Protein AF-A0A626M3F7-F1 (afdb_monomer_lite)

Sequence (175 aa):
IVNAEKAKKLSSDLFDGRLYYQMYLAGMLMAEGQGYYFSDVMTLSRDTEAPDFGNAGTEKGVFTPGGYKPEGRIHMVEGLLLIAKYIEDTTKIDGVYAGIRKDLANYFYPYIRDQLDLPLYTYIKMINKFRKMGFSNEKLFYVHAFLGYVLKRRGYDALIKYIRSKKGGTPRLGI

Secondary structure (DSSP, 8-state):
---HHHHHHT--GGGTT-S-HHHHHHHHHHHSS------S------TTSPP-TT-SGGGBTTBBTTB--HHHHHHHHHHHHHHHHHHHHHH--TTHHHHHHHHHHHT-HHHHGGGTTS-HHHHHHHHHHHHHTTGGG-HHHHHHHHHHHHHHHHHHHHHHHHHHHHHTS------

Structure (mmCIF, N/CA/C/O backbone):
data_AF-A0A626M3F7-F1
#
_entry.id   AF-A0A626M3F7-F1
#
loop_
_atom_site.group_PDB
_atom_site.id
_atom_site.type_symbol
_atom_site.label_atom_id
_atom_s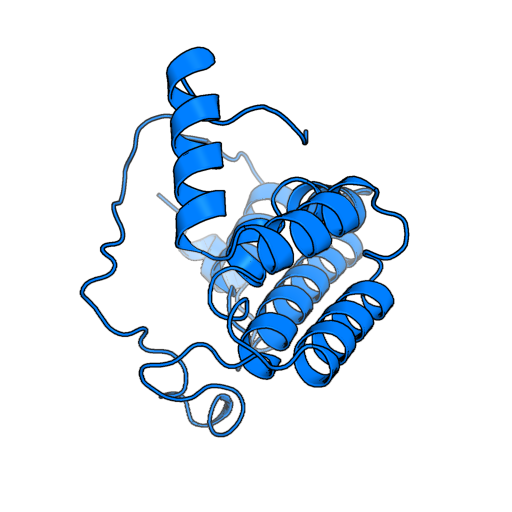ite.label_alt_id
_atom_site.label_comp_id
_atom_site.label_asym_id
_atom_site.label_entity_id
_atom_site.label_seq_id
_atom_site.pdbx_PDB_ins_code
_atom_site.Cartn_x
_atom_site.Cartn_y
_atom_site.Cartn_z
_atom_site.occupancy
_atom_site.B_iso_or_equiv
_atom_site.auth_seq_id
_atom_site.auth_comp_id
_atom_site.auth_asym_id
_atom_site.auth_atom_id
_atom_site.pdbx_PDB_model_num
ATOM 1 N N . ILE A 1 1 ? 0.615 -10.493 21.411 1.00 66.19 1 ILE A N 1
ATOM 2 C CA . ILE A 1 1 ? -0.511 -11.008 22.231 1.00 66.19 1 ILE A CA 1
ATOM 3 C C . ILE A 1 1 ? -1.731 -10.168 21.888 1.00 66.19 1 ILE A C 1
ATOM 5 O O . ILE A 1 1 ? -1.601 -8.952 21.868 1.00 66.19 1 ILE A O 1
ATOM 9 N N . VAL A 1 2 ? -2.861 -10.790 21.549 1.00 75.44 2 VAL A N 1
ATOM 10 C CA . VAL A 1 2 ? -4.113 -10.103 21.178 1.00 75.44 2 VAL A CA 1
ATOM 11 C C . VAL A 1 2 ? -5.200 -10.510 22.172 1.00 75.44 2 VAL A C 1
ATOM 13 O O . VAL A 1 2 ? -5.242 -11.667 22.584 1.00 75.44 2 VAL A O 1
ATOM 16 N N . ASN A 1 3 ? -6.081 -9.582 22.559 1.00 85.19 3 ASN A N 1
ATOM 17 C CA . ASN A 1 3 ? -7.264 -9.913 23.353 1.00 85.19 3 ASN A CA 1
ATOM 18 C C . ASN A 1 3 ? -8.277 -10.664 22.469 1.00 85.19 3 ASN A C 1
ATOM 20 O O . ASN A 1 3 ? -9.028 -10.049 21.711 1.00 85.19 3 ASN A O 1
ATOM 24 N N . ALA A 1 4 ? -8.264 -11.996 22.548 1.00 88.25 4 ALA A N 1
ATOM 25 C CA . ALA A 1 4 ? -9.058 -12.865 21.683 1.00 88.25 4 ALA A CA 1
ATOM 26 C C . ALA A 1 4 ? -10.574 -12.670 21.848 1.00 88.25 4 ALA A C 1
ATOM 28 O O . ALA A 1 4 ? -11.309 -12.737 20.866 1.00 88.25 4 ALA A O 1
ATOM 29 N N . GLU A 1 5 ? -11.049 -12.392 23.065 1.00 90.62 5 GLU A N 1
ATOM 30 C CA . GLU A 1 5 ? -12.476 -12.179 23.321 1.00 90.62 5 GLU A CA 1
ATOM 31 C C . GLU A 1 5 ? -12.977 -10.905 22.632 1.00 90.62 5 GLU A C 1
ATOM 33 O O . GLU A 1 5 ? -13.991 -10.935 21.933 1.00 90.62 5 GLU A O 1
ATOM 38 N N . LYS A 1 6 ? -12.238 -9.796 22.767 1.00 89.06 6 LYS A N 1
ATOM 39 C CA . LYS A 1 6 ? -12.560 -8.546 22.065 1.00 89.06 6 LYS A CA 1
ATOM 40 C C . LYS A 1 6 ? -12.464 -8.713 20.549 1.00 89.06 6 LYS A C 1
ATOM 42 O O . LYS A 1 6 ? -13.366 -8.286 19.838 1.00 89.06 6 LYS A O 1
ATOM 47 N N . ALA A 1 7 ? -11.425 -9.392 20.058 1.00 90.25 7 ALA A N 1
ATOM 48 C CA . ALA A 1 7 ? -11.260 -9.658 18.629 1.00 90.25 7 ALA A CA 1
ATOM 49 C C . ALA A 1 7 ? -12.451 -10.440 18.051 1.00 90.25 7 ALA A C 1
ATOM 51 O O . ALA A 1 7 ? -12.929 -10.122 16.967 1.00 90.25 7 ALA A O 1
ATOM 52 N N . LYS A 1 8 ? -12.968 -11.424 18.797 1.00 91.81 8 LYS A N 1
ATOM 53 C CA . LYS A 1 8 ? -14.144 -12.206 18.399 1.00 91.81 8 LYS A CA 1
ATOM 54 C C . LYS A 1 8 ? -15.428 -11.371 18.374 1.00 91.81 8 LYS A C 1
ATOM 56 O O . LYS A 1 8 ? -16.284 -11.619 17.541 1.00 91.81 8 LYS A O 1
ATOM 61 N N . LYS A 1 9 ? -15.577 -10.380 19.256 1.00 92.19 9 LYS A N 1
ATOM 62 C CA . LYS A 1 9 ? -16.735 -9.462 19.229 1.00 92.19 9 LYS A CA 1
ATOM 63 C C . LYS A 1 9 ? -16.707 -8.521 18.022 1.00 92.19 9 LYS A C 1
ATOM 65 O O . LYS A 1 9 ? -17.761 -8.125 17.543 1.00 92.19 9 LYS A O 1
ATOM 70 N N . LEU A 1 10 ? -15.511 -8.192 17.539 1.00 92.00 10 LEU A N 1
ATOM 71 C CA . LEU A 1 10 ? -15.282 -7.340 16.372 1.00 92.00 10 LEU A CA 1
ATOM 72 C C . LEU A 1 10 ? -15.207 -8.128 15.056 1.00 92.00 10 LEU A C 1
ATOM 74 O O . LEU A 1 10 ? -14.973 -7.528 14.012 1.00 92.00 10 LEU A O 1
ATOM 78 N N . SER A 1 11 ? -15.353 -9.458 15.073 1.00 91.50 11 SER A N 1
ATOM 79 C CA . SER A 1 11 ? -15.228 -10.247 13.849 1.00 91.50 11 SER A CA 1
ATOM 80 C C . SER A 1 11 ? -16.377 -9.976 12.884 1.00 91.50 11 SER A C 1
ATOM 82 O O . SER A 1 11 ? -17.525 -9.859 13.310 1.00 91.50 11 SER A O 1
ATOM 84 N N . SER A 1 12 ? -16.073 -9.922 11.591 1.00 90.00 12 SER A N 1
ATOM 85 C CA . SER A 1 12 ? -17.045 -9.635 10.544 1.00 90.00 12 SER A CA 1
ATOM 86 C C . SER A 1 12 ? -16.604 -10.225 9.209 1.00 90.00 12 SER A C 1
ATOM 88 O O . SER A 1 12 ? -15.416 -10.213 8.895 1.00 90.00 12 SER A O 1
ATOM 90 N N . ASP A 1 13 ? -17.576 -10.634 8.398 1.00 91.12 13 ASP A N 1
ATOM 91 C CA . ASP A 1 13 ? -17.359 -11.212 7.065 1.00 91.12 13 ASP A CA 1
ATOM 92 C C . ASP A 1 13 ? -17.261 -10.124 5.970 1.00 91.12 13 ASP A C 1
ATOM 94 O O . ASP A 1 13 ? -17.126 -10.409 4.781 1.00 91.12 13 ASP A O 1
ATOM 98 N N . LEU A 1 14 ? -17.314 -8.835 6.348 1.00 89.38 14 LEU A N 1
ATOM 99 C CA . LEU A 1 14 ? -17.267 -7.686 5.424 1.00 89.38 14 LEU A CA 1
ATOM 100 C C . LEU A 1 14 ? -16.027 -7.658 4.517 1.00 89.38 14 LEU A C 1
ATOM 102 O O . LEU A 1 14 ? -16.048 -7.026 3.459 1.00 89.38 14 LEU A O 1
ATOM 106 N N . PHE A 1 15 ? -14.942 -8.304 4.942 1.00 90.00 15 PHE A N 1
ATOM 107 C CA . PHE A 1 15 ? -13.672 -8.349 4.220 1.00 90.00 15 PHE A CA 1
ATOM 108 C C . PHE A 1 15 ? -13.334 -9.756 3.713 1.00 90.00 15 PHE A C 1
ATOM 110 O O . PHE A 1 15 ? -12.182 -10.016 3.364 1.00 90.00 15 PHE A O 1
ATOM 117 N N . ASP A 1 16 ? -14.310 -10.659 3.640 1.00 84.06 16 ASP A N 1
ATOM 118 C CA . ASP A 1 16 ? -14.098 -11.997 3.094 1.00 84.06 16 ASP A CA 1
ATOM 119 C C . ASP A 1 16 ? -13.599 -11.948 1.644 1.00 84.06 16 ASP A C 1
ATOM 121 O O . ASP A 1 16 ? -14.037 -11.143 0.819 1.00 84.06 16 ASP A O 1
ATOM 125 N N . GLY A 1 17 ? -12.625 -12.808 1.331 1.00 76.12 17 GLY A N 1
ATOM 126 C CA . GLY A 1 17 ? -11.937 -12.811 0.034 1.00 76.12 17 GLY A CA 1
ATOM 127 C C . GLY A 1 17 ? -10.977 -11.633 -0.180 1.00 76.12 17 GLY A C 1
ATOM 128 O O . GLY A 1 17 ? -10.376 -11.524 -1.251 1.00 76.12 17 GLY A O 1
ATOM 129 N N . ARG A 1 18 ? -10.798 -10.754 0.817 1.00 81.50 18 ARG A N 1
ATOM 130 C CA . ARG A 1 18 ? -9.749 -9.727 0.836 1.00 81.50 18 ARG A CA 1
ATOM 131 C C . ARG A 1 18 ? -8.591 -10.189 1.714 1.00 81.50 18 ARG A C 1
ATOM 133 O O . ARG A 1 18 ? -8.762 -10.799 2.765 1.00 81.50 18 ARG A O 1
ATOM 140 N N . LEU A 1 19 ? -7.385 -9.802 1.313 1.00 83.44 19 LEU A N 1
ATOM 141 C CA . LEU A 1 19 ? -6.212 -9.939 2.167 1.00 83.44 19 LEU A CA 1
ATOM 142 C C . LEU A 1 19 ? -6.218 -8.869 3.266 1.00 83.44 19 LEU A C 1
ATOM 144 O O . LEU A 1 19 ? -6.856 -7.826 3.137 1.00 83.44 19 LEU A O 1
ATOM 148 N N . TYR A 1 20 ? -5.444 -9.120 4.322 1.00 88.75 20 TYR A N 1
ATOM 149 C CA . TYR A 1 20 ? -5.218 -8.196 5.439 1.00 88.75 20 TYR A CA 1
ATOM 150 C C . TYR A 1 20 ? -6.357 -8.048 6.456 1.00 88.75 20 TYR A C 1
ATOM 152 O O . TYR A 1 20 ? -6.373 -7.064 7.193 1.00 88.75 20 TYR A O 1
ATOM 160 N N . TYR A 1 21 ? -7.241 -9.039 6.601 1.00 90.62 21 TYR A N 1
ATOM 161 C CA . TYR A 1 21 ? -8.254 -9.055 7.669 1.00 90.62 21 TYR A CA 1
ATOM 162 C C . TYR A 1 21 ? -7.664 -8.837 9.077 1.00 90.62 21 TYR A C 1
ATOM 164 O O . TYR A 1 21 ? -8.233 -8.139 9.915 1.00 90.62 21 TYR A O 1
ATOM 172 N N . GLN A 1 22 ? -6.452 -9.336 9.326 1.00 89.38 22 GLN A N 1
ATOM 173 C CA . GLN A 1 22 ? -5.729 -9.084 10.573 1.00 89.38 22 GLN A CA 1
ATOM 174 C C . GLN A 1 22 ? -5.450 -7.591 10.832 1.00 89.38 22 GLN A C 1
ATOM 176 O O . GLN A 1 22 ? -5.376 -7.183 11.988 1.00 89.38 22 GLN A O 1
ATOM 181 N N . MET A 1 23 ? -5.314 -6.767 9.785 1.00 92.50 23 MET A N 1
ATOM 182 C CA . MET A 1 23 ? -5.140 -5.316 9.919 1.00 92.50 23 MET A CA 1
ATOM 183 C C . MET A 1 23 ? -6.452 -4.636 10.320 1.00 92.50 23 MET A C 1
ATOM 185 O O . MET A 1 23 ? -6.421 -3.696 11.108 1.00 92.50 23 MET A O 1
ATOM 189 N N . TYR A 1 24 ? -7.596 -5.141 9.840 1.00 94.50 24 TYR A N 1
ATOM 190 C CA . TYR A 1 24 ? -8.916 -4.692 10.288 1.00 94.50 24 TYR A CA 1
ATOM 191 C C . TYR A 1 24 ? -9.096 -4.933 11.789 1.00 94.50 24 TYR A C 1
ATOM 193 O O . TYR A 1 24 ? -9.342 -3.988 12.540 1.00 94.50 24 TYR A O 1
ATOM 201 N N . LEU A 1 25 ? -8.892 -6.177 12.237 1.00 92.81 25 LEU A N 1
ATOM 202 C CA . LEU A 1 25 ? -9.021 -6.524 13.653 1.00 92.81 25 LEU A CA 1
ATOM 203 C C . LEU A 1 25 ? -8.052 -5.719 14.524 1.00 92.81 25 LEU A C 1
ATOM 205 O O . LEU A 1 25 ? -8.446 -5.212 15.572 1.00 92.81 25 LEU A O 1
ATOM 209 N N . ALA A 1 26 ? -6.796 -5.572 14.090 1.00 91.62 26 ALA A N 1
ATOM 210 C CA . ALA A 1 26 ? -5.809 -4.780 14.816 1.00 91.62 26 ALA A CA 1
ATOM 211 C C . ALA A 1 26 ? -6.233 -3.308 14.929 1.00 91.62 26 ALA A C 1
ATOM 213 O O . ALA A 1 26 ? -6.187 -2.750 16.022 1.00 91.62 26 ALA A O 1
ATOM 214 N N . GLY A 1 27 ? -6.676 -2.692 13.831 1.00 92.69 27 GLY A N 1
ATOM 215 C CA . GLY A 1 27 ? -7.117 -1.299 13.819 1.00 92.69 27 GLY A CA 1
ATOM 216 C C . GLY A 1 27 ? -8.317 -1.045 14.730 1.00 92.69 27 GLY A C 1
ATOM 217 O O . GLY A 1 27 ? -8.278 -0.122 15.539 1.00 92.69 27 GLY A O 1
ATOM 218 N N . MET A 1 28 ? -9.339 -1.904 14.672 1.00 93.75 28 MET A N 1
ATOM 219 C CA . MET A 1 28 ? -10.516 -1.799 15.544 1.00 93.75 28 MET A CA 1
ATOM 220 C C . MET A 1 28 ? -10.159 -1.974 17.026 1.00 93.75 28 MET A C 1
ATOM 222 O O . MET A 1 28 ? -10.603 -1.199 17.866 1.00 93.75 28 MET A O 1
ATOM 226 N N . LEU A 1 29 ? -9.305 -2.947 17.358 1.00 92.44 29 LEU A N 1
ATOM 227 C CA . LEU A 1 29 ? -8.858 -3.160 18.739 1.00 92.44 29 LEU A CA 1
ATOM 228 C C . LEU A 1 29 ? -8.033 -1.990 19.281 1.00 92.44 29 LEU A C 1
ATOM 230 O O . LEU A 1 29 ? -8.168 -1.643 20.454 1.00 92.44 29 LEU A O 1
ATOM 234 N N . MET A 1 30 ? -7.174 -1.395 18.449 1.00 90.88 30 MET A N 1
ATOM 235 C CA . MET A 1 30 ? -6.382 -0.222 18.829 1.00 90.88 30 MET A CA 1
ATOM 236 C C . MET A 1 30 ? -7.240 1.035 18.991 1.00 90.88 30 MET A C 1
ATOM 238 O O . MET A 1 30 ? -6.871 1.905 19.769 1.00 90.88 30 MET A O 1
ATOM 242 N N . ALA A 1 31 ? -8.385 1.131 18.313 1.00 90.69 31 ALA A N 1
ATOM 243 C CA . ALA A 1 31 ? -9.317 2.237 18.520 1.00 90.69 31 ALA A CA 1
ATOM 244 C C . ALA A 1 31 ? -10.020 2.177 19.892 1.00 90.69 31 ALA A C 1
ATOM 246 O O . ALA A 1 31 ? -10.381 3.212 20.442 1.00 90.69 31 ALA A O 1
ATOM 247 N N . GLU A 1 32 ? -10.183 0.981 20.468 1.00 85.56 32 GLU A N 1
ATOM 248 C CA . GLU A 1 32 ? -10.836 0.766 21.772 1.00 85.56 32 GLU A CA 1
ATOM 249 C C . GLU A 1 32 ? -9.856 0.591 22.948 1.00 85.56 32 GLU A C 1
ATOM 251 O O . GLU A 1 32 ? -10.274 0.359 24.088 1.00 85.56 32 GLU A O 1
ATOM 256 N N . GLY A 1 33 ? -8.546 0.610 22.702 1.00 79.81 33 GLY A N 1
ATOM 257 C CA . GLY A 1 33 ? -7.565 0.207 23.705 1.00 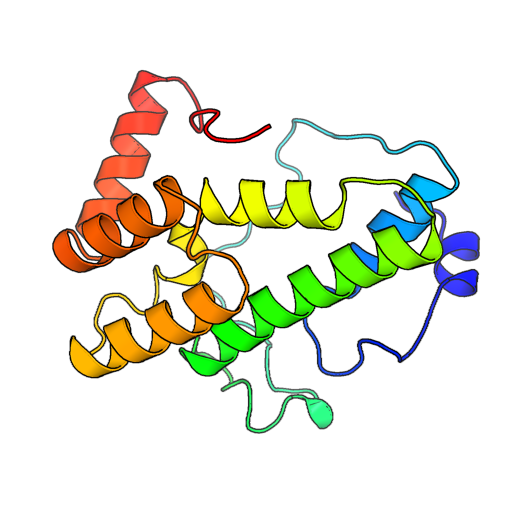79.81 33 GLY A CA 1
ATOM 258 C C . GLY A 1 33 ? -6.142 0.664 23.417 1.00 79.81 33 GLY A C 1
ATOM 259 O O . GLY A 1 33 ? -5.885 1.498 22.561 1.00 79.81 33 GLY A O 1
ATOM 260 N N . GLN A 1 34 ? -5.192 0.118 24.173 1.00 79.19 34 GLN A N 1
ATOM 261 C CA . GLN A 1 34 ? -3.774 0.422 23.999 1.00 79.19 34 GLN A CA 1
ATOM 262 C C . GLN A 1 34 ? -3.117 -0.590 23.058 1.00 79.19 34 GLN A C 1
ATOM 264 O O . GLN A 1 34 ? -3.272 -1.802 23.217 1.00 79.19 34 GLN A O 1
ATOM 269 N N . GLY A 1 35 ? -2.362 -0.077 22.088 1.00 80.94 35 GLY A N 1
ATOM 270 C CA . GLY A 1 35 ? -1.455 -0.856 21.253 1.00 80.94 35 GLY A CA 1
ATOM 271 C C . GLY A 1 35 ? -0.030 -0.812 21.804 1.00 80.94 35 GLY A C 1
ATOM 272 O O . GLY A 1 35 ? 0.409 0.210 22.326 1.00 80.94 35 GLY A O 1
ATOM 273 N N . TYR A 1 36 ? 0.702 -1.913 21.650 1.00 82.25 36 TYR A N 1
ATOM 274 C CA . TYR A 1 36 ? 2.136 -1.978 21.931 1.00 82.25 36 TYR A CA 1
ATOM 275 C C . TYR A 1 36 ? 2.878 -2.361 20.654 1.00 82.25 36 TYR A C 1
ATOM 277 O O . TYR A 1 36 ? 2.420 -3.218 19.897 1.00 82.25 36 TYR A O 1
ATOM 285 N N . TYR A 1 37 ? 4.035 -1.744 20.434 1.00 81.62 37 TYR A N 1
ATOM 286 C CA . TYR A 1 37 ? 4.931 -2.057 19.328 1.00 81.62 37 TYR A CA 1
ATOM 287 C C . TYR A 1 37 ? 6.227 -2.657 19.872 1.00 81.62 37 TYR A C 1
ATOM 289 O O . TYR A 1 37 ? 6.815 -2.121 20.811 1.00 81.62 37 TYR A O 1
ATOM 297 N N . PHE A 1 38 ? 6.677 -3.752 19.259 1.00 82.38 38 PHE A N 1
ATOM 298 C CA . PHE A 1 38 ? 7.994 -4.330 19.507 1.00 82.38 38 PHE A CA 1
ATOM 299 C C . PHE A 1 38 ? 8.936 -3.904 18.383 1.00 82.38 38 PHE A C 1
ATOM 301 O O . PHE A 1 38 ? 8.640 -4.129 17.211 1.00 82.38 38 PHE A O 1
ATOM 308 N N . SER A 1 39 ? 10.071 -3.296 18.734 1.00 82.56 39 SER A N 1
ATOM 309 C CA . SER A 1 39 ? 11.108 -2.932 17.759 1.00 82.56 39 SER A CA 1
ATOM 310 C C . SER A 1 39 ? 11.918 -4.126 17.263 1.00 82.56 39 SER A C 1
ATOM 312 O O . SER A 1 39 ? 12.572 -4.029 16.225 1.00 82.56 39 SER A O 1
ATOM 314 N N . ASP A 1 40 ? 11.887 -5.233 18.001 1.00 85.81 40 ASP A N 1
ATOM 315 C CA . ASP A 1 40 ? 12.640 -6.436 17.679 1.00 85.81 40 ASP A CA 1
ATOM 316 C C . ASP A 1 40 ? 11.989 -7.230 16.546 1.00 85.81 40 ASP A C 1
ATOM 318 O O . ASP A 1 40 ? 10.765 -7.316 16.414 1.00 85.81 40 ASP A O 1
ATOM 322 N N . VAL A 1 41 ? 12.826 -7.859 15.720 1.00 81.44 41 VAL A N 1
ATOM 323 C CA . VAL A 1 41 ? 12.355 -8.735 14.644 1.00 81.44 41 VAL A CA 1
ATOM 324 C C . VAL A 1 41 ? 11.775 -10.004 15.262 1.00 81.44 41 VAL A C 1
ATOM 326 O O . VAL A 1 41 ? 12.509 -10.908 15.651 1.00 81.44 41 VAL A O 1
ATOM 329 N N . MET A 1 42 ? 10.447 -10.078 15.328 1.00 81.81 42 MET A N 1
ATOM 330 C CA . MET A 1 42 ? 9.745 -11.239 15.888 1.00 81.81 42 MET A CA 1
ATOM 331 C C . MET A 1 42 ? 9.540 -12.372 14.874 1.00 81.81 42 MET A C 1
ATOM 333 O O . MET A 1 42 ? 9.422 -13.532 15.255 1.00 81.81 42 MET A O 1
ATOM 337 N N . THR A 1 43 ? 9.472 -12.048 13.580 1.00 79.31 43 THR A N 1
ATOM 338 C CA . THR A 1 43 ? 9.152 -13.007 12.511 1.00 79.31 43 THR A CA 1
ATOM 339 C C . THR A 1 43 ? 9.966 -12.725 11.255 1.00 79.31 43 THR A C 1
ATOM 341 O O . THR A 1 43 ? 10.150 -11.564 10.887 1.00 79.31 43 THR A O 1
ATOM 344 N N . LEU A 1 44 ? 10.391 -13.780 10.554 1.00 77.94 44 LEU A N 1
ATOM 345 C CA . LEU A 1 44 ? 11.107 -13.688 9.282 1.00 77.94 44 LEU A CA 1
ATOM 346 C C . LEU A 1 44 ? 10.346 -14.453 8.194 1.00 77.94 44 LEU A C 1
ATOM 348 O O . LEU A 1 44 ? 10.166 -15.662 8.305 1.00 77.94 44 LEU A O 1
ATOM 352 N N . SER A 1 45 ? 9.953 -13.755 7.128 1.00 74.31 45 SER A N 1
ATOM 353 C CA . SER A 1 45 ? 9.456 -14.388 5.902 1.00 74.31 45 SER A CA 1
ATOM 354 C C . SER A 1 45 ? 10.625 -14.667 4.956 1.00 74.31 45 SER A C 1
ATOM 356 O O . SER A 1 45 ? 11.495 -13.808 4.778 1.00 74.31 45 SER A O 1
ATOM 358 N N . ARG A 1 46 ? 10.675 -15.871 4.378 1.00 75.31 46 ARG A N 1
ATOM 359 C CA . ARG A 1 46 ? 11.716 -16.297 3.432 1.00 75.31 46 ARG A CA 1
ATOM 360 C C . ARG A 1 46 ? 11.108 -16.404 2.036 1.00 75.31 46 ARG A C 1
ATOM 362 O O . ARG A 1 46 ? 10.045 -16.987 1.877 1.00 75.31 46 ARG A O 1
ATOM 369 N N . ASP A 1 47 ? 11.825 -15.914 1.026 1.00 69.44 47 ASP A N 1
ATOM 370 C CA . ASP A 1 47 ? 11.411 -15.959 -0.390 1.00 69.44 47 ASP A CA 1
ATOM 371 C C . ASP A 1 47 ? 11.403 -17.395 -0.986 1.00 69.44 47 ASP A C 1
ATOM 373 O O . ASP A 1 47 ? 11.227 -17.556 -2.190 1.00 69.44 47 ASP A O 1
ATOM 377 N N . THR A 1 48 ? 11.636 -18.440 -0.181 1.00 74.06 48 THR A N 1
ATOM 378 C CA . THR A 1 48 ? 11.687 -19.843 -0.632 1.00 74.06 48 THR A CA 1
ATOM 379 C C . THR A 1 48 ? 10.313 -20.488 -0.763 1.00 74.06 48 THR A C 1
ATOM 381 O O . THR A 1 48 ? 10.177 -21.445 -1.516 1.00 74.06 48 THR A O 1
ATOM 384 N N . GLU A 1 49 ? 9.311 -19.971 -0.051 1.00 69.06 49 GLU A N 1
ATOM 385 C CA . GLU A 1 49 ? 7.963 -20.532 -0.047 1.00 69.06 49 GLU A CA 1
ATOM 386 C C . GLU A 1 49 ? 7.041 -19.738 -0.969 1.00 69.06 49 GLU A C 1
ATOM 388 O O . GLU A 1 49 ? 7.003 -18.501 -0.950 1.00 69.06 49 GLU A O 1
ATOM 393 N N . ALA A 1 50 ? 6.276 -20.464 -1.778 1.00 66.81 50 ALA A N 1
ATOM 394 C CA . ALA A 1 50 ? 5.219 -19.874 -2.576 1.00 66.81 50 ALA A CA 1
ATOM 395 C C . ALA A 1 50 ? 4.115 -19.320 -1.655 1.00 66.81 50 ALA A C 1
ATOM 397 O O . ALA A 1 50 ? 3.767 -19.954 -0.659 1.00 66.81 50 ALA A O 1
ATOM 398 N N . PRO A 1 51 ? 3.534 -18.152 -1.970 1.00 68.12 51 PRO A N 1
ATOM 399 C CA . PRO A 1 51 ? 2.411 -17.643 -1.203 1.00 68.12 51 PRO A CA 1
ATOM 400 C C . PRO A 1 51 ? 1.181 -18.548 -1.354 1.00 68.12 51 PRO A C 1
ATOM 402 O O . PRO A 1 51 ? 0.859 -18.985 -2.459 1.00 68.12 51 PRO A O 1
ATOM 405 N N . ASP A 1 52 ? 0.458 -18.734 -0.252 1.00 66.50 52 ASP A N 1
ATOM 406 C CA . ASP A 1 52 ? -0.732 -19.595 -0.141 1.00 66.50 52 ASP A CA 1
ATOM 407 C C . ASP A 1 52 ? -2.032 -18.937 -0.679 1.00 66.50 52 ASP A C 1
ATOM 409 O O . ASP A 1 52 ? -3.141 -19.422 -0.469 1.00 66.50 52 ASP A O 1
ATOM 413 N N . PHE A 1 53 ? -1.916 -17.789 -1.363 1.00 66.31 53 PHE A N 1
ATOM 414 C CA . PHE A 1 53 ? -3.060 -17.011 -1.856 1.00 66.31 53 PHE A CA 1
ATOM 415 C C . PHE A 1 53 ? -3.802 -17.720 -2.999 1.00 66.31 53 PHE A C 1
ATOM 417 O O . PHE A 1 53 ? -3.177 -18.267 -3.912 1.00 66.31 53 PHE A O 1
ATOM 424 N N . GLY A 1 54 ? -5.135 -17.610 -3.027 1.00 57.81 54 GLY A N 1
ATOM 425 C CA . GLY A 1 54 ? -5.970 -18.161 -4.103 1.00 57.81 54 GLY A CA 1
ATOM 426 C C . GLY A 1 54 ? -6.522 -19.561 -3.836 1.00 57.81 54 GLY A C 1
ATOM 427 O O . GLY A 1 54 ? -7.184 -20.122 -4.712 1.00 57.81 54 GLY A O 1
ATOM 428 N N . ASN A 1 55 ? -6.277 -20.118 -2.648 1.00 60.19 55 ASN A N 1
ATOM 429 C CA . ASN A 1 55 ? -6.803 -21.422 -2.242 1.00 60.19 55 ASN A CA 1
ATOM 430 C C . ASN A 1 55 ? -8.246 -21.347 -1.711 1.00 60.19 55 ASN A C 1
ATOM 432 O O . ASN A 1 55 ? -9.002 -22.313 -1.848 1.00 60.19 55 ASN A O 1
ATOM 436 N N . ALA A 1 56 ? -8.672 -20.193 -1.185 1.00 61.25 56 ALA A N 1
ATOM 437 C CA . ALA A 1 56 ? -10.059 -19.969 -0.785 1.00 61.25 56 ALA A CA 1
ATOM 438 C C . ALA A 1 56 ? -10.987 -19.832 -2.007 1.00 61.25 56 ALA A C 1
ATOM 440 O O . ALA A 1 56 ? -10.627 -19.248 -3.030 1.00 61.25 56 ALA A O 1
ATOM 441 N N . GLY A 1 57 ? -12.220 -20.343 -1.900 1.00 62.69 57 GLY A N 1
ATOM 442 C CA . GLY A 1 57 ? -13.201 -20.307 -2.994 1.00 62.69 57 GLY A CA 1
ATOM 443 C C . GLY A 1 57 ? -13.511 -18.893 -3.501 1.00 62.69 57 GLY A C 1
ATOM 444 O O . GLY A 1 57 ? -13.671 -18.704 -4.703 1.00 62.69 57 GLY A O 1
ATOM 445 N N . THR A 1 58 ? -13.516 -17.907 -2.603 1.00 65.06 58 THR A N 1
ATOM 446 C CA . THR A 1 58 ? -13.744 -16.480 -2.891 1.00 65.06 58 THR A CA 1
ATOM 447 C C . THR A 1 58 ? -12.536 -15.775 -3.517 1.00 65.06 58 THR A C 1
ATOM 449 O O . THR A 1 58 ? -12.687 -14.700 -4.089 1.00 65.06 58 THR A O 1
ATOM 452 N N . GLU A 1 59 ? -11.346 -16.380 -3.466 1.00 61.69 59 GLU A N 1
ATOM 453 C CA . GLU A 1 59 ? -10.100 -15.827 -4.017 1.00 61.69 59 GLU A CA 1
ATOM 454 C C . GLU A 1 59 ? -9.756 -16.383 -5.412 1.00 61.69 59 GLU A C 1
ATOM 456 O O . GLU A 1 59 ? -8.859 -15.870 -6.101 1.00 61.69 59 GLU A O 1
ATOM 461 N N . LYS A 1 60 ? -10.473 -17.430 -5.850 1.00 62.41 60 LYS A N 1
ATOM 462 C CA . LYS A 1 60 ? -10.265 -18.078 -7.149 1.00 62.41 60 LYS A CA 1
ATOM 463 C C . LYS A 1 60 ? -10.475 -17.080 -8.288 1.00 62.41 60 LYS A C 1
ATOM 465 O O . LYS A 1 60 ? -11.534 -16.483 -8.437 1.00 62.41 60 LYS A O 1
ATOM 470 N N . GLY A 1 61 ? -9.446 -16.923 -9.121 1.00 58.91 61 GLY A N 1
ATOM 471 C CA . GLY A 1 61 ? -9.453 -16.023 -10.280 1.00 58.91 61 GLY A CA 1
ATOM 472 C C . GLY A 1 61 ? -8.849 -14.639 -10.019 1.00 58.91 61 GLY A C 1
ATOM 473 O O . GLY A 1 61 ? -8.418 -13.993 -10.974 1.00 58.91 61 GLY A O 1
ATOM 474 N N . VAL A 1 62 ? -8.729 -14.214 -8.755 1.00 59.53 62 VAL A N 1
ATOM 475 C CA . VAL A 1 62 ? -8.043 -12.964 -8.369 1.00 59.53 62 VAL A CA 1
ATOM 476 C C . VAL A 1 62 ? -6.563 -13.224 -8.091 1.00 59.53 62 VAL A C 1
ATOM 478 O O . VAL A 1 62 ? -5.691 -12.487 -8.560 1.00 59.53 62 VAL A O 1
ATOM 481 N N . PHE A 1 63 ? -6.270 -14.319 -7.392 1.00 56.69 63 PHE A N 1
ATOM 482 C CA . PHE A 1 63 ? -4.914 -14.765 -7.091 1.00 56.69 63 PHE A CA 1
ATOM 483 C C . PHE A 1 63 ? -4.603 -16.056 -7.850 1.00 56.69 63 PHE A C 1
ATOM 485 O O . PHE A 1 63 ? -5.490 -16.833 -8.197 1.00 56.69 63 PHE A O 1
ATOM 492 N N . THR A 1 64 ? -3.336 -16.256 -8.205 1.00 53.81 64 THR A N 1
ATOM 493 C CA . THR A 1 64 ? -2.869 -17.513 -8.802 1.00 53.81 64 THR A CA 1
ATOM 494 C C . THR A 1 64 ? -1.923 -18.161 -7.809 1.00 53.81 64 THR A C 1
ATOM 496 O O . THR A 1 64 ? -0.965 -17.489 -7.418 1.00 53.81 64 THR A O 1
ATOM 499 N N . PRO A 1 65 ? -2.166 -19.422 -7.414 1.00 51.84 65 PRO A N 1
ATOM 500 C CA . PRO A 1 65 ? -1.255 -20.141 -6.536 1.00 51.84 65 PRO A CA 1
ATOM 501 C C . PRO A 1 65 ? 0.180 -20.053 -7.074 1.00 51.84 65 PRO A C 1
ATOM 503 O O . PRO A 1 65 ? 0.424 -20.323 -8.252 1.00 51.84 65 PRO A O 1
ATOM 506 N N . GLY A 1 66 ? 1.116 -19.600 -6.239 1.00 52.16 66 GLY A N 1
ATOM 507 C CA . GLY A 1 66 ? 2.535 -19.494 -6.595 1.00 52.16 66 GLY A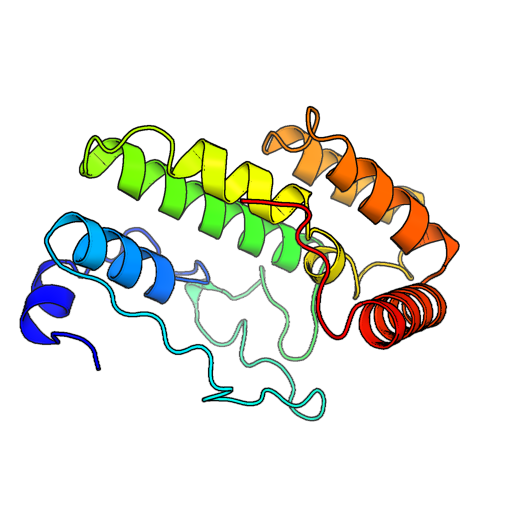 CA 1
ATOM 508 C C . GLY A 1 66 ? 2.983 -18.247 -7.369 1.00 52.16 66 GLY A C 1
ATOM 509 O O . GLY A 1 66 ? 4.158 -18.172 -7.724 1.00 52.16 66 GLY A O 1
ATOM 510 N N . GLY A 1 67 ? 2.124 -17.245 -7.611 1.00 58.31 67 GLY A N 1
ATOM 511 C CA . GLY A 1 67 ? 2.536 -16.029 -8.327 1.00 58.31 67 GLY A CA 1
ATOM 512 C C . GLY A 1 67 ? 1.804 -14.747 -7.928 1.00 58.31 67 GLY A C 1
ATOM 513 O O . GLY A 1 67 ? 0.610 -14.736 -7.641 1.00 58.31 67 GLY A O 1
ATOM 514 N N . TYR A 1 68 ? 2.515 -13.619 -7.976 1.00 67.38 68 TYR A N 1
ATOM 515 C CA . TYR A 1 68 ? 1.927 -12.292 -7.795 1.00 67.38 68 TYR A CA 1
ATOM 516 C C . TYR A 1 68 ? 1.510 -11.732 -9.156 1.00 67.38 68 TYR A C 1
ATOM 518 O O . TYR A 1 68 ? 2.362 -11.332 -9.944 1.00 67.38 68 TYR A O 1
ATOM 526 N N . LYS A 1 69 ? 0.207 -11.695 -9.450 1.00 82.56 69 LYS A N 1
ATOM 527 C CA . LYS A 1 69 ? -0.325 -11.000 -10.635 1.00 82.56 69 LYS A CA 1
ATOM 528 C C . LYS A 1 69 ? -0.491 -9.495 -10.371 1.00 82.56 69 LYS A C 1
ATOM 530 O O . LYS A 1 69 ? -0.731 -9.118 -9.217 1.00 82.56 69 LYS A O 1
ATOM 535 N N . PRO A 1 70 ? -0.454 -8.641 -11.414 1.00 87.62 70 PRO A N 1
ATOM 536 C CA . PRO A 1 70 ? -0.764 -7.214 -11.291 1.00 87.62 70 PRO A CA 1
ATOM 537 C C . PRO A 1 70 ? -2.104 -6.973 -10.591 1.00 87.62 70 PRO A C 1
ATOM 539 O O . PRO A 1 70 ? -2.194 -6.182 -9.654 1.00 87.62 70 PRO A O 1
ATOM 542 N N . GLU A 1 71 ? -3.143 -7.697 -11.007 1.00 87.25 71 GLU A N 1
ATOM 543 C CA . GLU A 1 71 ? -4.495 -7.611 -10.454 1.00 87.25 71 GLU A CA 1
ATOM 544 C C . GLU A 1 71 ? -4.527 -7.978 -8.971 1.00 87.25 71 GLU A C 1
ATOM 546 O O . GLU A 1 71 ? -5.160 -7.270 -8.194 1.00 87.25 71 GLU A O 1
ATOM 551 N N . GLY A 1 72 ? -3.785 -9.013 -8.568 1.00 85.75 72 GLY A N 1
ATOM 552 C CA . GLY A 1 72 ? -3.658 -9.402 -7.165 1.00 85.75 72 GLY A CA 1
ATOM 553 C C . GLY A 1 72 ? -3.029 -8.291 -6.321 1.00 85.75 72 GLY A C 1
ATOM 554 O O . GLY A 1 72 ? -3.556 -7.946 -5.268 1.00 85.75 72 GLY A O 1
ATOM 555 N N . ARG A 1 73 ? -1.956 -7.647 -6.806 1.00 89.00 73 ARG A N 1
ATOM 556 C CA . ARG A 1 73 ? -1.330 -6.501 -6.114 1.00 89.00 73 ARG A CA 1
ATOM 557 C C . ARG A 1 73 ? -2.271 -5.304 -5.993 1.00 89.00 73 ARG A C 1
ATOM 559 O O . ARG A 1 73 ? -2.309 -4.654 -4.953 1.00 89.00 73 A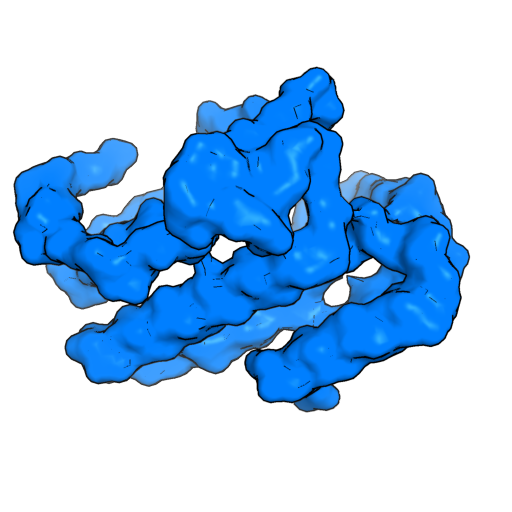RG A O 1
ATOM 566 N N . ILE A 1 74 ? -3.047 -5.033 -7.036 1.00 92.69 74 ILE A N 1
ATOM 567 C CA . ILE A 1 74 ? -4.064 -3.978 -7.028 1.00 92.69 74 ILE A CA 1
ATOM 568 C C . ILE A 1 74 ? -5.152 -4.297 -5.997 1.00 92.69 74 ILE A C 1
ATOM 570 O O . ILE A 1 74 ? -5.481 -3.440 -5.182 1.00 92.69 74 ILE A O 1
ATOM 574 N N . HIS A 1 75 ? -5.658 -5.531 -5.988 1.00 90.19 75 HIS A N 1
ATOM 575 C CA . HIS A 1 75 ? -6.691 -5.980 -5.057 1.00 90.19 75 HIS A CA 1
ATOM 576 C C . HIS A 1 75 ? -6.221 -5.944 -3.594 1.00 90.19 75 HIS A C 1
ATOM 578 O O . HIS A 1 75 ? -6.991 -5.587 -2.705 1.00 90.19 75 HIS A O 1
ATOM 584 N N . MET A 1 76 ? -4.941 -6.246 -3.352 1.00 90.56 76 MET A N 1
ATOM 585 C CA . MET A 1 76 ? -4.290 -6.135 -2.042 1.00 90.56 76 MET A CA 1
ATOM 586 C C . MET A 1 76 ? -4.291 -4.702 -1.508 1.00 90.56 76 MET A C 1
ATOM 588 O O . MET A 1 76 ? -4.717 -4.465 -0.380 1.00 90.56 76 MET A O 1
ATOM 592 N N . VAL A 1 77 ? -3.819 -3.745 -2.311 1.00 94.69 77 VAL A N 1
ATOM 593 C CA . VAL A 1 77 ? -3.763 -2.332 -1.903 1.00 94.69 77 VAL A CA 1
ATOM 594 C C . VAL A 1 77 ? -5.170 -1.756 -1.759 1.00 94.69 77 VAL A C 1
ATOM 596 O O . VAL A 1 77 ? -5.434 -1.031 -0.806 1.00 94.69 77 VAL A O 1
ATOM 599 N N . GLU A 1 78 ? -6.089 -2.114 -2.659 1.00 94.31 78 GLU A N 1
ATOM 600 C CA . GLU A 1 78 ? -7.497 -1.722 -2.562 1.00 94.31 78 GLU A CA 1
ATOM 601 C C . GLU A 1 78 ? -8.142 -2.229 -1.268 1.00 94.31 78 GLU A C 1
ATOM 603 O O . GLU A 1 78 ? -8.785 -1.452 -0.568 1.00 94.31 78 GLU A O 1
ATOM 608 N N . GLY A 1 79 ? -7.935 -3.504 -0.919 1.00 93.69 79 GLY A N 1
ATOM 609 C CA . GLY A 1 79 ? -8.452 -4.088 0.318 1.00 93.69 79 GLY A CA 1
ATOM 610 C C . GLY A 1 79 ? -7.919 -3.380 1.562 1.00 93.69 79 GLY A C 1
ATOM 611 O O . GLY A 1 79 ? -8.690 -3.047 2.458 1.00 93.69 79 GLY A O 1
ATOM 612 N N . LEU A 1 80 ? -6.622 -3.062 1.588 1.00 95.25 80 LEU A N 1
ATOM 613 C CA . LEU A 1 80 ? -6.016 -2.330 2.701 1.00 95.25 80 LEU A CA 1
ATOM 614 C C . LEU A 1 80 ? -6.586 -0.908 2.844 1.00 95.25 80 LEU A C 1
ATOM 616 O O . LEU A 1 80 ? -6.885 -0.474 3.955 1.00 95.25 80 LEU A O 1
ATOM 620 N N . LEU A 1 81 ? -6.770 -0.193 1.730 1.00 96.50 81 LEU A N 1
ATOM 621 C CA . LEU A 1 81 ? -7.375 1.142 1.721 1.00 96.50 81 LEU A CA 1
ATOM 622 C C . LEU A 1 81 ? -8.855 1.111 2.129 1.00 96.50 81 LEU A C 1
ATOM 624 O O . LEU A 1 81 ? -9.305 2.000 2.851 1.00 96.50 81 LEU A O 1
ATOM 628 N N . LEU A 1 82 ? -9.598 0.080 1.722 1.00 96.12 82 LEU A N 1
ATOM 629 C CA . LEU A 1 82 ? -10.982 -0.135 2.143 1.00 96.12 82 LEU A CA 1
ATOM 630 C C . LEU A 1 82 ? -11.073 -0.363 3.658 1.00 96.12 82 LEU A C 1
ATOM 632 O O . LEU A 1 82 ? -11.888 0.276 4.318 1.00 96.12 82 LEU A O 1
ATOM 636 N N . ILE A 1 83 ? -10.211 -1.222 4.210 1.00 96.56 83 ILE A N 1
ATOM 637 C CA . ILE A 1 83 ? -10.120 -1.473 5.655 1.00 96.56 83 ILE A CA 1
ATOM 638 C C . ILE A 1 83 ? -9.790 -0.179 6.406 1.00 96.56 83 ILE A C 1
ATOM 640 O O . ILE A 1 83 ? -10.467 0.158 7.374 1.00 96.56 83 ILE A O 1
ATOM 644 N N . ALA A 1 84 ? -8.784 0.569 5.944 1.00 96.62 84 ALA A N 1
ATOM 645 C CA . ALA A 1 84 ? -8.388 1.835 6.556 1.00 96.62 84 ALA A CA 1
ATOM 646 C C . ALA A 1 84 ? -9.545 2.844 6.585 1.00 96.62 84 ALA A C 1
ATOM 648 O O . ALA A 1 84 ? -9.794 3.470 7.614 1.00 96.62 84 ALA A O 1
ATOM 649 N N . LYS A 1 85 ? -10.283 2.958 5.473 1.00 97.19 85 LYS A N 1
ATOM 650 C CA . LYS A 1 85 ? -11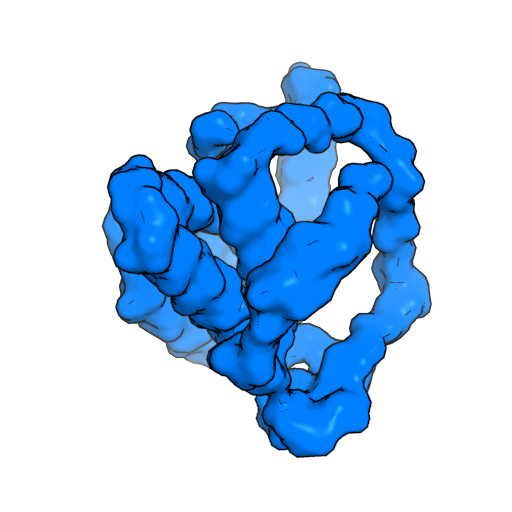.463 3.819 5.385 1.00 97.19 85 LYS A CA 1
ATOM 651 C C . LYS A 1 85 ? -12.580 3.354 6.318 1.00 97.19 85 LYS A C 1
ATOM 653 O O . LYS A 1 85 ? -13.176 4.176 7.000 1.00 97.19 85 LYS A O 1
ATOM 658 N N . TYR A 1 86 ? -12.840 2.051 6.379 1.00 96.94 86 TYR A N 1
ATOM 659 C CA . TYR A 1 86 ? -13.854 1.496 7.270 1.00 96.94 86 TYR A CA 1
ATOM 660 C C . TYR A 1 86 ? -13.540 1.785 8.741 1.00 96.94 86 TYR A C 1
ATOM 662 O O . TYR A 1 86 ? -14.435 2.174 9.489 1.00 96.94 86 TYR A O 1
ATOM 670 N N . ILE A 1 87 ? -12.280 1.619 9.158 1.00 96.25 87 ILE A N 1
ATOM 671 C CA . ILE A 1 87 ? -11.844 1.942 10.522 1.00 96.25 87 ILE A CA 1
ATOM 672 C C . ILE A 1 87 ? -12.075 3.429 10.801 1.00 96.25 87 ILE A C 1
ATOM 674 O O . ILE A 1 87 ? -12.711 3.746 11.801 1.00 96.25 87 ILE A O 1
ATOM 678 N N . GLU A 1 88 ? -11.623 4.325 9.919 1.00 97.44 88 GLU A N 1
ATOM 679 C CA . GLU A 1 88 ? -11.842 5.778 10.038 1.00 97.44 88 GLU A CA 1
ATOM 680 C C . GLU A 1 88 ? -13.334 6.110 10.198 1.00 97.44 88 GLU A C 1
ATOM 682 O O . GLU A 1 88 ? -13.747 6.726 11.182 1.00 97.44 88 GLU A O 1
ATOM 687 N N . ASP A 1 89 ? -14.166 5.608 9.283 1.00 96.88 89 ASP A N 1
ATOM 688 C CA . ASP A 1 89 ? -15.602 5.874 9.257 1.00 96.88 89 ASP A CA 1
ATOM 689 C C . ASP A 1 89 ? -16.329 5.289 10.486 1.00 96.88 89 ASP A C 1
ATOM 691 O O . ASP A 1 89 ? -17.298 5.887 10.961 1.00 96.88 89 ASP A O 1
ATOM 695 N N . THR A 1 90 ? -15.883 4.146 11.017 1.00 96.12 90 THR A N 1
ATOM 696 C CA . THR A 1 90 ? -16.523 3.458 12.157 1.00 96.12 90 THR A CA 1
ATOM 697 C C . THR A 1 90 ? -16.102 4.057 13.495 1.00 96.12 90 THR A C 1
ATOM 699 O O . THR A 1 90 ? -16.937 4.296 14.362 1.00 96.12 90 THR A O 1
ATOM 702 N N . THR A 1 91 ? -14.805 4.309 13.660 1.00 94.94 91 THR A N 1
ATOM 703 C CA . THR A 1 91 ? -14.203 4.772 14.923 1.00 94.94 91 THR A CA 1
ATOM 704 C C . THR A 1 91 ? -14.253 6.285 15.084 1.00 94.94 91 THR A C 1
ATOM 706 O O . THR A 1 91 ? -14.080 6.781 16.194 1.00 94.94 91 THR A O 1
ATOM 709 N N . LYS A 1 92 ? -14.499 7.018 13.988 1.00 95.75 92 LYS A N 1
ATOM 710 C CA . LYS A 1 92 ? -14.460 8.488 13.923 1.00 95.75 92 LYS A CA 1
ATOM 711 C C . LYS A 1 92 ? -13.093 9.076 14.292 1.00 95.75 92 LYS A C 1
ATOM 713 O O . LYS A 1 92 ? -13.009 10.224 14.716 1.00 95.75 92 LYS A O 1
ATOM 718 N N . ILE A 1 93 ? -12.028 8.289 14.138 1.00 94.56 93 ILE A N 1
ATOM 719 C CA . ILE A 1 93 ? -10.647 8.750 14.287 1.00 94.56 93 ILE A CA 1
ATOM 720 C C . ILE A 1 93 ? -10.177 9.256 12.927 1.00 94.56 93 ILE A C 1
ATOM 722 O O . ILE A 1 93 ? -9.895 8.464 12.028 1.00 94.56 93 ILE A O 1
ATOM 726 N N . ASP A 1 94 ? -10.079 10.574 12.791 1.00 95.12 94 ASP A N 1
ATOM 727 C CA . ASP A 1 94 ? -9.682 11.210 11.540 1.00 95.12 94 ASP A CA 1
ATOM 728 C C . ASP A 1 94 ? -8.221 10.911 11.167 1.00 95.12 94 ASP A C 1
ATOM 730 O O . ASP A 1 94 ? -7.314 10.916 12.003 1.00 95.12 94 ASP A O 1
ATOM 734 N N . GLY A 1 95 ? -7.973 10.716 9.872 1.00 94.88 95 GLY A N 1
ATOM 735 C CA . GLY A 1 95 ? -6.630 10.630 9.303 1.00 94.88 95 GLY A CA 1
ATOM 736 C C . GLY A 1 95 ? -6.061 9.214 9.207 1.00 94.88 95 GLY A C 1
ATOM 737 O O . GLY A 1 95 ? -4.959 9.057 8.678 1.00 94.88 95 GLY A O 1
ATOM 738 N N . VAL A 1 96 ? -6.795 8.182 9.631 1.00 95.50 96 VAL A N 1
ATOM 739 C CA . VAL A 1 96 ? -6.401 6.773 9.467 1.00 95.50 96 VAL A CA 1
ATOM 740 C C . VAL A 1 96 ? -6.244 6.427 7.984 1.00 95.50 96 VAL A C 1
ATOM 742 O O . VAL A 1 96 ? -5.198 5.915 7.574 1.00 95.50 96 VAL A O 1
ATOM 745 N N . TYR A 1 97 ? -7.234 6.756 7.150 1.00 96.81 97 TYR A N 1
ATOM 746 C CA . TYR A 1 97 ? -7.178 6.464 5.715 1.00 96.81 97 TYR A CA 1
ATOM 747 C C . TYR A 1 97 ? -6.064 7.254 5.029 1.00 96.81 97 TYR A C 1
ATOM 749 O O . TYR A 1 97 ? -5.255 6.702 4.275 1.00 96.81 97 TYR A O 1
ATOM 757 N N . ALA A 1 98 ? -6.005 8.560 5.299 1.00 95.81 98 ALA A N 1
ATOM 758 C CA . ALA A 1 98 ? -5.022 9.446 4.689 1.00 95.81 98 ALA A CA 1
ATOM 759 C C . ALA A 1 98 ? -3.588 9.079 5.101 1.00 95.81 98 ALA A C 1
ATOM 761 O O . ALA A 1 98 ? -2.707 9.048 4.239 1.00 95.81 98 ALA A O 1
ATOM 762 N N . GLY A 1 99 ? -3.372 8.756 6.379 1.00 95.12 99 GLY A N 1
ATOM 763 C CA . GLY A 1 99 ? -2.088 8.332 6.931 1.00 95.12 99 GLY A CA 1
ATOM 764 C C . GLY A 1 99 ? -1.603 7.022 6.319 1.00 95.12 99 GLY A C 1
ATOM 765 O O . GLY A 1 99 ? -0.492 6.976 5.792 1.00 95.12 99 GLY A O 1
ATOM 766 N N . ILE A 1 100 ? -2.458 5.993 6.277 1.00 94.94 100 ILE A N 1
ATOM 767 C CA . ILE A 1 100 ? -2.116 4.701 5.661 1.00 94.94 100 ILE A CA 1
ATOM 768 C C . ILE A 1 100 ? -1.825 4.873 4.168 1.00 94.94 100 ILE A C 1
ATOM 770 O O . ILE A 1 100 ? -0.792 4.414 3.683 1.00 94.94 100 ILE A O 1
ATOM 774 N N . ARG A 1 101 ? -2.679 5.585 3.420 1.00 96.31 101 ARG A N 1
ATOM 775 C CA . ARG A 1 101 ? -2.450 5.842 1.986 1.00 96.31 101 ARG A CA 1
ATOM 776 C C . ARG A 1 101 ? -1.121 6.561 1.746 1.00 96.31 101 ARG A C 1
ATOM 778 O O . ARG A 1 101 ? -0.396 6.215 0.812 1.00 96.31 101 ARG A O 1
ATOM 785 N N . LYS A 1 102 ? -0.797 7.555 2.577 1.00 95.94 102 LYS A N 1
ATOM 786 C CA . LYS A 1 102 ? 0.457 8.308 2.488 1.00 95.94 102 LYS A CA 1
ATOM 787 C C . LYS A 1 102 ? 1.663 7.412 2.751 1.00 95.94 102 LYS A C 1
ATOM 789 O O . LYS A 1 102 ? 2.618 7.454 1.978 1.00 95.94 102 LYS A O 1
ATOM 794 N N . ASP A 1 103 ? 1.606 6.583 3.786 1.00 94.88 103 ASP A N 1
ATOM 795 C CA . ASP A 1 103 ? 2.699 5.681 4.142 1.00 94.88 103 ASP A CA 1
ATOM 796 C C . ASP A 1 103 ? 2.962 4.636 3.050 1.00 94.88 103 ASP A C 1
ATOM 798 O O . ASP A 1 103 ? 4.093 4.479 2.582 1.00 94.88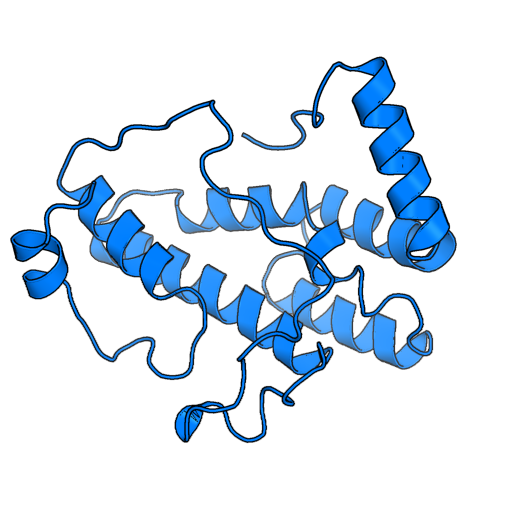 103 ASP A O 1
ATOM 802 N N . LEU A 1 104 ? 1.894 4.039 2.513 1.00 95.38 104 LEU A N 1
ATOM 803 C CA . LEU A 1 104 ? 1.974 3.145 1.358 1.00 95.38 104 LEU A CA 1
ATOM 804 C C . LEU A 1 104 ? 2.673 3.810 0.170 1.00 95.38 104 LEU A C 1
ATOM 806 O O . LEU A 1 104 ? 3.505 3.184 -0.485 1.00 95.38 104 LEU A O 1
ATOM 810 N N . ALA A 1 105 ? 2.370 5.079 -0.104 1.00 96.38 105 ALA A N 1
ATOM 811 C CA . ALA A 1 105 ? 2.992 5.821 -1.195 1.00 96.38 105 ALA A CA 1
ATOM 812 C C . ALA A 1 105 ? 4.489 6.078 -0.967 1.00 96.38 105 ALA A C 1
ATOM 814 O O . ALA A 1 105 ? 5.268 6.077 -1.923 1.00 96.38 105 ALA A O 1
ATOM 815 N N . ASN A 1 106 ? 4.890 6.300 0.286 1.00 95.19 106 ASN A N 1
ATOM 816 C CA . ASN A 1 106 ? 6.275 6.567 0.672 1.00 95.19 106 ASN A CA 1
ATOM 817 C C . ASN A 1 106 ? 7.147 5.305 0.675 1.00 95.19 106 ASN A C 1
ATOM 819 O O . ASN A 1 106 ? 8.369 5.413 0.593 1.00 95.19 106 ASN A O 1
ATOM 823 N N . TYR A 1 107 ? 6.525 4.126 0.751 1.00 93.75 107 TYR A N 1
ATOM 824 C CA . TYR A 1 107 ? 7.187 2.822 0.707 1.00 93.75 107 TYR A CA 1
ATOM 825 C C . TYR A 1 107 ? 6.575 1.922 -0.370 1.00 93.75 107 TYR A C 1
ATOM 827 O O . TYR A 1 107 ? 6.325 0.742 -0.144 1.00 93.75 107 TYR A O 1
ATOM 835 N N . PHE A 1 108 ? 6.332 2.465 -1.565 1.00 95.75 108 PHE A N 1
ATOM 836 C CA . PHE A 1 108 ? 5.492 1.801 -2.570 1.00 95.75 108 PHE A CA 1
ATOM 837 C C . PHE A 1 108 ? 6.160 0.616 -3.294 1.00 95.75 108 PHE A C 1
ATOM 839 O O . PHE A 1 108 ? 5.490 -0.220 -3.900 1.00 95.75 108 PHE A O 1
ATOM 846 N N . TYR A 1 109 ? 7.491 0.521 -3.239 1.00 94.25 109 TYR A N 1
ATOM 847 C CA . TYR A 1 109 ? 8.274 -0.486 -3.965 1.00 94.25 109 TYR A CA 1
ATOM 848 C C . TYR A 1 109 ? 7.795 -1.949 -3.804 1.00 94.25 109 TYR A C 1
ATOM 850 O O . TYR A 1 109 ? 7.690 -2.636 -4.824 1.00 94.25 109 TYR A O 1
ATOM 858 N N . PRO A 1 110 ? 7.446 -2.456 -2.603 1.00 91.06 110 PRO A N 1
ATOM 859 C CA . PRO A 1 110 ? 7.004 -3.841 -2.428 1.00 91.06 110 PRO A CA 1
ATOM 860 C C . PRO A 1 110 ? 5.767 -4.211 -3.257 1.00 91.06 110 PRO A C 1
ATOM 862 O O . PRO A 1 110 ? 5.627 -5.364 -3.659 1.00 91.06 110 PRO A O 1
ATOM 865 N N . TYR A 1 111 ? 4.895 -3.246 -3.567 1.00 92.44 111 TYR A N 1
ATOM 866 C CA . TYR A 1 111 ? 3.664 -3.483 -4.329 1.00 92.44 111 TYR A CA 1
ATOM 867 C C . TYR A 1 111 ? 3.900 -3.626 -5.835 1.00 92.44 111 TYR A C 1
ATOM 869 O O . TYR A 1 111 ? 3.063 -4.191 -6.538 1.00 92.44 111 TYR A O 1
ATOM 877 N N . ILE A 1 112 ? 5.045 -3.151 -6.329 1.00 94.62 112 ILE A N 1
ATOM 878 C CA . ILE A 1 112 ? 5.412 -3.190 -7.751 1.00 94.62 112 ILE A CA 1
ATOM 879 C C . ILE A 1 112 ? 6.612 -4.092 -8.040 1.00 94.62 112 ILE A C 1
ATOM 881 O O . ILE A 1 112 ? 6.823 -4.427 -9.201 1.00 94.62 112 ILE A O 1
ATOM 885 N N . ARG A 1 113 ? 7.380 -4.502 -7.019 1.00 92.56 113 ARG A N 1
ATOM 886 C CA . ARG A 1 113 ? 8.655 -5.235 -7.143 1.00 92.56 113 ARG A CA 1
ATOM 887 C C . ARG A 1 113 ? 8.590 -6.435 -8.086 1.00 92.56 113 ARG A C 1
ATOM 889 O O . ARG A 1 113 ? 9.482 -6.613 -8.909 1.00 92.56 113 ARG A O 1
ATOM 896 N N . ASP A 1 114 ? 7.544 -7.247 -7.970 1.00 89.81 114 ASP A N 1
ATOM 897 C CA . ASP A 1 114 ? 7.401 -8.481 -8.757 1.00 89.81 114 ASP A CA 1
ATOM 898 C C . ASP A 1 114 ? 6.777 -8.232 -10.145 1.00 89.81 114 ASP A C 1
ATOM 900 O O . ASP A 1 114 ? 6.557 -9.164 -10.907 1.00 89.81 114 ASP A O 1
ATOM 904 N N . GLN A 1 115 ? 6.481 -6.970 -10.470 1.00 92.62 115 GLN A N 1
ATOM 905 C CA . GLN A 1 115 ? 5.798 -6.525 -11.689 1.00 92.62 115 GLN A CA 1
ATOM 906 C C . GLN A 1 115 ? 6.710 -5.679 -12.595 1.00 92.62 115 GLN A C 1
ATOM 908 O O . GLN A 1 115 ? 6.260 -5.118 -13.595 1.00 92.62 115 GLN A O 1
ATOM 913 N N . LEU A 1 116 ? 7.993 -5.544 -12.246 1.00 94.44 116 LEU A N 1
ATOM 914 C CA . LEU A 1 116 ? 8.933 -4.650 -12.935 1.00 94.44 116 LEU A CA 1
ATOM 915 C C . LEU A 1 116 ? 9.384 -5.178 -14.303 1.00 94.44 116 LEU A C 1
ATOM 917 O O . LEU A 1 116 ? 9.849 -4.397 -15.135 1.00 94.44 116 LEU A O 1
ATOM 921 N N . ASP A 1 117 ? 9.211 -6.475 -14.553 1.00 93.00 117 ASP A N 1
ATOM 922 C CA . ASP A 1 117 ? 9.531 -7.123 -15.830 1.00 93.00 117 ASP A CA 1
ATOM 923 C C . ASP A 1 117 ? 8.344 -7.136 -16.807 1.00 93.00 117 ASP A C 1
ATOM 925 O O . ASP A 1 117 ? 8.460 -7.617 -17.933 1.00 93.00 117 ASP A O 1
ATOM 929 N N . LEU A 1 118 ? 7.201 -6.559 -16.416 1.00 92.69 118 LEU A N 1
ATOM 930 C CA . LEU A 1 118 ? 6.056 -6.416 -17.309 1.00 92.69 118 LEU A CA 1
ATOM 931 C C . LEU A 1 118 ? 6.381 -5.520 -18.520 1.00 92.69 118 LEU A C 1
ATOM 933 O O . LEU A 1 118 ? 7.121 -4.531 -18.397 1.00 92.69 118 LEU A O 1
ATOM 937 N N . PRO A 1 119 ? 5.733 -5.774 -19.674 1.00 95.56 119 PRO A N 1
ATOM 938 C CA . PRO A 1 119 ? 5.730 -4.836 -20.788 1.00 95.56 119 PRO A CA 1
ATOM 939 C C . PRO A 1 119 ? 5.273 -3.445 -20.337 1.00 95.56 119 PRO A C 1
ATOM 941 O O . PRO A 1 119 ? 4.345 -3.319 -19.533 1.00 95.56 119 PRO A O 1
ATOM 944 N N . LEU A 1 120 ? 5.896 -2.395 -20.883 1.00 95.44 120 LEU A N 1
ATOM 945 C CA . LEU A 1 120 ? 5.687 -1.008 -20.448 1.00 95.44 120 LEU A CA 1
ATOM 946 C C . LEU A 1 120 ? 4.206 -0.612 -20.427 1.00 95.44 120 LEU A C 1
ATOM 948 O O . LEU A 1 120 ? 3.738 -0.027 -19.455 1.00 95.44 120 LEU A O 1
ATOM 952 N N . TYR A 1 121 ? 3.456 -0.977 -21.468 1.00 96.38 121 TYR A N 1
ATOM 953 C CA . TYR A 1 121 ? 2.023 -0.701 -21.547 1.00 96.38 121 TYR A CA 1
ATOM 954 C C . TYR A 1 121 ? 1.242 -1.325 -20.377 1.00 96.38 121 TYR A C 1
ATOM 956 O O . TYR A 1 121 ? 0.449 -0.648 -19.720 1.00 96.38 121 TYR A O 1
ATOM 964 N N . THR A 1 122 ? 1.504 -2.598 -20.068 1.00 95.12 122 THR A N 1
ATOM 965 C CA . THR A 1 122 ? 0.865 -3.319 -18.958 1.00 95.12 122 THR A CA 1
ATOM 966 C C . THR A 1 122 ? 1.250 -2.713 -17.612 1.00 95.12 122 THR A C 1
ATOM 968 O O . THR A 1 122 ? 0.386 -2.502 -16.759 1.00 95.12 122 THR A O 1
ATOM 971 N N . TYR A 1 123 ? 2.524 -2.358 -17.441 1.00 96.56 123 TYR A N 1
ATOM 972 C CA . TYR A 1 123 ? 3.006 -1.692 -16.236 1.00 96.56 123 TYR A CA 1
ATOM 973 C C . TYR A 1 123 ? 2.329 -0.328 -16.034 1.00 96.56 123 TYR A C 1
ATOM 975 O O . TYR A 1 123 ? 1.772 -0.068 -14.970 1.00 96.56 123 TYR A O 1
ATOM 983 N N . ILE A 1 124 ? 2.266 0.517 -17.068 1.00 96.94 124 ILE A N 1
ATOM 984 C CA . ILE A 1 124 ? 1.578 1.818 -17.009 1.00 96.94 124 ILE A CA 1
ATOM 985 C C . ILE A 1 124 ? 0.085 1.638 -16.703 1.00 96.94 124 ILE A C 1
ATOM 987 O O . ILE A 1 124 ? -0.471 2.387 -15.897 1.00 96.94 124 ILE A O 1
ATOM 991 N N . LYS A 1 125 ? -0.576 0.632 -17.290 1.00 97.00 125 LYS A N 1
ATOM 992 C CA . LYS A 1 125 ? -1.980 0.309 -16.986 1.00 97.00 125 LYS A CA 1
ATOM 993 C C . LYS A 1 125 ? -2.170 -0.030 -15.503 1.00 97.00 125 LYS A C 1
ATOM 995 O O . LYS A 1 125 ? -3.129 0.449 -14.896 1.00 97.00 125 LYS A O 1
ATOM 1000 N N . MET A 1 126 ? -1.251 -0.796 -14.913 1.00 96.19 126 MET A N 1
ATOM 1001 C CA . MET A 1 126 ? -1.244 -1.105 -13.479 1.00 96.19 126 MET A CA 1
ATOM 1002 C C . MET A 1 126 ? -1.025 0.158 -12.629 1.00 96.19 126 MET A C 1
ATOM 1004 O O . MET A 1 126 ? -1.814 0.433 -11.726 1.00 96.19 126 MET A O 1
ATOM 1008 N N . ILE A 1 127 ? -0.025 0.980 -12.958 1.00 97.75 127 ILE A N 1
ATOM 1009 C CA . ILE A 1 127 ? 0.248 2.253 -12.269 1.00 97.75 127 ILE A CA 1
ATOM 1010 C C . ILE A 1 127 ? -0.962 3.196 -12.327 1.00 97.75 127 ILE A C 1
ATOM 1012 O O . ILE A 1 127 ? -1.308 3.822 -11.327 1.00 97.75 127 ILE A O 1
ATOM 1016 N N . ASN A 1 128 ? -1.671 3.261 -13.455 1.00 97.50 128 ASN A N 1
ATOM 1017 C CA . ASN A 1 128 ? -2.883 4.070 -13.580 1.00 97.50 128 ASN A CA 1
ATOM 1018 C C . ASN A 1 128 ? -4.035 3.579 -12.690 1.00 97.50 128 ASN A C 1
ATOM 1020 O O . ASN A 1 128 ? -4.816 4.407 -12.221 1.00 97.50 128 ASN A O 1
ATOM 1024 N N . LYS A 1 129 ? -4.138 2.273 -12.410 1.00 97.62 129 LYS A N 1
ATOM 1025 C CA . LYS A 1 129 ? -5.101 1.763 -11.420 1.00 97.62 129 LYS A CA 1
ATOM 1026 C C . LYS A 1 129 ? -4.754 2.260 -10.014 1.00 97.62 129 LYS A C 1
ATOM 1028 O O . LYS A 1 129 ? -5.633 2.796 -9.350 1.00 97.62 129 LYS A O 1
ATOM 1033 N N . PHE A 1 130 ? -3.482 2.217 -9.612 1.00 97.62 130 PHE A N 1
ATOM 1034 C CA . PHE A 1 130 ? -3.054 2.806 -8.337 1.00 97.62 130 PHE A CA 1
ATOM 1035 C C . PHE A 1 130 ? -3.301 4.320 -8.283 1.00 97.62 130 PHE A C 1
ATOM 1037 O O . PHE A 1 130 ? -3.807 4.834 -7.291 1.00 97.62 130 PHE A O 1
ATOM 1044 N N . ARG A 1 131 ? -3.062 5.063 -9.369 1.00 97.44 131 ARG A N 1
ATOM 1045 C CA . ARG A 1 131 ? -3.377 6.505 -9.412 1.00 97.44 131 ARG A CA 1
ATOM 1046 C C . ARG A 1 131 ? -4.846 6.790 -9.092 1.00 97.44 131 ARG A C 1
ATOM 1048 O O . ARG A 1 131 ? -5.118 7.703 -8.318 1.00 97.44 131 ARG A O 1
ATOM 1055 N N . LYS A 1 132 ? -5.771 5.985 -9.628 1.00 96.75 132 LYS A N 1
ATOM 1056 C CA . LYS A 1 132 ? -7.216 6.097 -9.354 1.00 96.75 132 LYS A CA 1
ATOM 1057 C C . LYS A 1 132 ? -7.595 5.770 -7.904 1.00 96.75 132 LYS A C 1
ATOM 1059 O O . LYS A 1 132 ? -8.627 6.236 -7.448 1.00 96.75 132 LYS A O 1
ATOM 1064 N N . MET A 1 133 ? -6.750 5.045 -7.171 1.00 95.38 133 MET A N 1
ATOM 1065 C CA . MET A 1 133 ? -6.915 4.762 -5.735 1.00 95.38 133 MET A CA 1
ATOM 1066 C C . MET A 1 133 ? -6.420 5.910 -4.835 1.00 95.38 133 MET A C 1
ATOM 1068 O O . MET A 1 133 ? -6.322 5.764 -3.621 1.00 95.38 133 MET A O 1
ATOM 1072 N N . GLY A 1 134 ? -6.074 7.061 -5.420 1.00 94.88 134 GLY A N 1
ATOM 1073 C CA . GLY A 1 134 ? -5.647 8.250 -4.685 1.00 94.88 134 GLY A CA 1
ATOM 1074 C C . GLY A 1 134 ? -4.133 8.405 -4.556 1.00 94.88 134 GLY A C 1
ATOM 1075 O O . GLY A 1 134 ? -3.682 9.365 -3.941 1.00 94.88 134 GLY A O 1
ATOM 1076 N N . PHE A 1 135 ? -3.317 7.533 -5.155 1.00 97.12 135 PHE A N 1
ATOM 1077 C CA . PHE A 1 135 ? -1.855 7.711 -5.172 1.00 97.12 135 PHE A CA 1
ATOM 1078 C C . PHE A 1 135 ? -1.388 8.814 -6.137 1.00 97.12 135 PHE A C 1
ATOM 1080 O O . PHE A 1 135 ? -0.219 9.191 -6.134 1.00 97.12 135 PHE A O 1
ATOM 1087 N N . SER A 1 136 ? -2.290 9.375 -6.953 1.00 95.69 136 SER A N 1
ATOM 1088 C CA . SER A 1 136 ? -1.952 10.373 -7.974 1.00 95.69 136 SER A CA 1
ATOM 1089 C C . SER A 1 136 ? -1.318 11.655 -7.435 1.00 95.69 136 SER A C 1
ATOM 1091 O O . SER A 1 136 ? -0.623 12.329 -8.192 1.00 95.69 136 SER A O 1
ATOM 1093 N N . ASN A 1 137 ? -1.559 11.983 -6.165 1.00 91.62 137 ASN A N 1
ATOM 1094 C CA . ASN A 1 137 ? -1.074 13.205 -5.519 1.00 91.62 137 ASN A CA 1
ATOM 1095 C C . ASN A 1 137 ? 0.234 12.977 -4.742 1.00 91.62 137 ASN A C 1
ATOM 1097 O O . ASN A 1 137 ? 0.785 13.909 -4.158 1.00 91.62 137 ASN A O 1
ATOM 1101 N N . GLU A 1 138 ? 0.751 11.746 -4.732 1.00 95.12 138 GLU A N 1
ATOM 1102 C CA . GLU A 1 138 ? 1.890 11.363 -3.909 1.00 95.12 138 GLU A CA 1
ATOM 1103 C C . GLU A 1 138 ? 3.185 11.327 -4.725 1.00 95.12 138 GLU A C 1
ATOM 1105 O O . GLU A 1 138 ? 3.390 10.469 -5.580 1.00 95.12 138 GLU A O 1
ATOM 1110 N N . LYS A 1 139 ? 4.108 12.255 -4.447 1.00 95.19 139 LYS A N 1
ATOM 1111 C CA . LYS A 1 139 ? 5.375 12.368 -5.196 1.00 95.19 139 LYS A CA 1
ATOM 1112 C C . LYS A 1 139 ? 6.223 11.093 -5.112 1.00 95.19 139 LYS A C 1
ATOM 1114 O O . LYS A 1 139 ? 6.738 10.635 -6.129 1.00 95.19 139 LYS A O 1
ATOM 1119 N N . LEU A 1 140 ? 6.346 10.508 -3.917 1.00 95.31 140 LEU A N 1
ATOM 1120 C CA . LEU A 1 140 ? 7.169 9.312 -3.705 1.00 95.31 140 LEU A CA 1
ATOM 1121 C C . LEU A 1 140 ? 6.617 8.076 -4.421 1.00 95.31 140 LEU A C 1
ATOM 1123 O O . LEU A 1 140 ? 7.406 7.268 -4.905 1.00 95.31 140 LEU A O 1
ATOM 1127 N N . PHE A 1 141 ? 5.299 7.984 -4.618 1.00 97.44 141 PHE A N 1
ATOM 1128 C CA . PHE A 1 141 ? 4.705 6.932 -5.441 1.00 97.44 141 PHE A CA 1
ATOM 1129 C C . PHE A 1 141 ? 5.275 6.949 -6.868 1.00 97.44 141 PHE A C 1
ATOM 1131 O O . PHE A 1 141 ? 5.708 5.910 -7.368 1.00 97.44 141 PHE A O 1
ATOM 1138 N N . TYR A 1 142 ? 5.362 8.123 -7.507 1.00 97.50 142 TYR A N 1
ATOM 1139 C CA . TYR A 1 142 ? 5.949 8.232 -8.847 1.00 97.50 142 TYR A CA 1
ATOM 1140 C C . TYR A 1 142 ? 7.450 7.949 -8.856 1.00 97.50 142 TYR A C 1
ATOM 1142 O O . TYR A 1 142 ? 7.934 7.317 -9.793 1.00 97.50 142 TYR A O 1
ATOM 1150 N N . VAL A 1 143 ? 8.180 8.364 -7.814 1.00 96.38 143 VAL A N 1
ATOM 1151 C CA . VAL A 1 143 ? 9.611 8.049 -7.668 1.00 96.38 143 VAL A CA 1
ATOM 1152 C C . VAL A 1 143 ? 9.816 6.537 -7.638 1.00 96.38 143 VAL A C 1
ATOM 1154 O O . VAL A 1 143 ? 10.609 6.019 -8.422 1.00 96.38 143 VAL A O 1
ATOM 1157 N N . HIS A 1 144 ? 9.061 5.816 -6.805 1.00 96.69 144 HIS A N 1
ATOM 1158 C CA . HIS A 1 144 ? 9.105 4.356 -6.752 1.00 96.69 144 HIS A CA 1
ATOM 1159 C C . HIS A 1 144 ? 8.700 3.718 -8.081 1.00 96.69 144 HIS A C 1
ATOM 1161 O O . HIS A 1 144 ? 9.402 2.831 -8.562 1.00 96.69 144 HIS A O 1
ATOM 1167 N N . ALA A 1 145 ? 7.605 4.175 -8.692 1.00 97.00 145 ALA A N 1
ATOM 1168 C CA . ALA A 1 145 ? 7.112 3.628 -9.952 1.00 97.00 145 ALA A CA 1
ATOM 1169 C C . ALA A 1 145 ? 8.127 3.795 -11.095 1.00 97.00 145 ALA A C 1
ATOM 1171 O O . ALA A 1 145 ? 8.328 2.861 -11.874 1.00 97.00 145 ALA A O 1
ATOM 1172 N N . PHE A 1 146 ? 8.780 4.956 -11.176 1.00 97.31 146 PHE A N 1
ATOM 1173 C CA . PHE A 1 146 ? 9.787 5.256 -12.189 1.00 97.31 146 PHE A CA 1
ATOM 1174 C C . PHE A 1 146 ? 11.096 4.506 -11.929 1.00 97.31 146 PHE A C 1
ATOM 1176 O O . PHE A 1 146 ? 11.533 3.720 -12.770 1.00 97.31 146 PHE A O 1
ATOM 1183 N N . LEU A 1 147 ? 11.698 4.696 -10.750 1.00 96.69 147 LEU A N 1
ATOM 1184 C CA . LEU A 1 147 ? 12.971 4.062 -10.401 1.00 96.69 147 LEU A CA 1
ATOM 1185 C C . LEU A 1 147 ? 12.852 2.535 -10.400 1.00 96.69 147 LEU A C 1
ATOM 1187 O O . LEU A 1 147 ? 13.762 1.859 -10.868 1.00 96.69 147 LEU A O 1
ATOM 1191 N N . GLY A 1 148 ? 11.725 1.991 -9.928 1.00 96.06 148 GLY A N 1
ATOM 1192 C CA . GLY A 1 148 ? 11.421 0.560 -9.975 1.00 96.06 148 GLY A CA 1
ATOM 1193 C C . GLY A 1 148 ? 11.497 0.020 -11.394 1.00 96.06 148 GLY A C 1
ATOM 1194 O O . GLY A 1 148 ? 12.195 -0.957 -11.655 1.00 96.06 148 GLY A O 1
ATOM 1195 N N . TYR A 1 149 ? 10.822 0.678 -12.334 1.00 96.25 149 TYR A N 1
ATOM 1196 C CA . TYR A 1 149 ? 10.771 0.197 -13.709 1.00 96.25 149 TYR A CA 1
ATOM 1197 C C . TYR A 1 149 ? 12.121 0.291 -14.430 1.00 96.25 149 TYR A C 1
ATOM 1199 O O . TYR A 1 149 ? 12.465 -0.617 -15.189 1.00 96.25 149 TYR A O 1
ATOM 1207 N N . VAL A 1 150 ? 12.881 1.363 -14.182 1.00 96.62 150 VAL A N 1
ATOM 1208 C CA . VAL A 1 150 ? 14.191 1.608 -14.811 1.00 96.62 150 VAL A CA 1
ATOM 1209 C C . VAL A 1 150 ? 15.268 0.685 -14.246 1.00 96.62 150 VAL A C 1
ATOM 1211 O O . VAL A 1 150 ? 15.982 0.038 -15.005 1.00 96.62 150 VAL A O 1
ATOM 1214 N N . LEU A 1 151 ? 15.382 0.597 -12.919 1.00 96.31 151 LEU A N 1
ATOM 1215 C CA . LEU A 1 151 ? 16.428 -0.193 -12.259 1.00 96.31 151 LEU A CA 1
ATOM 1216 C C . LEU A 1 151 ? 16.116 -1.692 -12.234 1.00 96.31 151 LEU A C 1
ATOM 1218 O O . LEU A 1 151 ? 17.008 -2.503 -11.958 1.00 96.31 151 LEU A O 1
ATOM 1222 N N . LYS A 1 152 ? 14.852 -2.053 -12.490 1.00 95.19 152 LYS A N 1
ATOM 1223 C CA . LYS A 1 152 ? 14.302 -3.394 -12.281 1.00 95.19 152 LYS A CA 1
ATOM 1224 C C . LYS A 1 152 ? 14.520 -3.862 -10.839 1.00 95.19 152 LYS A C 1
ATOM 1226 O O . LYS A 1 152 ? 15.051 -3.148 -9.986 1.00 95.19 152 LYS A O 1
ATOM 1231 N N . ARG A 1 153 ? 14.101 -5.092 -10.543 1.00 92.69 153 ARG A N 1
ATOM 1232 C CA . ARG A 1 153 ? 14.188 -5.652 -9.188 1.00 92.69 153 ARG A CA 1
ATOM 1233 C C . ARG A 1 153 ? 15.618 -5.634 -8.640 1.00 92.69 153 ARG A C 1
ATOM 1235 O O . ARG A 1 153 ? 15.853 -5.123 -7.552 1.00 92.69 153 ARG A O 1
ATOM 1242 N N . ARG A 1 154 ? 16.592 -6.134 -9.412 1.00 92.75 154 ARG A N 1
ATOM 1243 C CA . ARG A 1 154 ? 17.992 -6.246 -8.957 1.00 92.75 154 ARG A CA 1
ATOM 1244 C C . ARG A 1 154 ? 18.614 -4.887 -8.630 1.00 92.75 154 ARG A C 1
ATOM 1246 O O . ARG A 1 154 ? 19.240 -4.752 -7.581 1.00 92.75 154 ARG A O 1
ATOM 1253 N N . GLY A 1 155 ? 18.440 -3.894 -9.505 1.00 94.88 155 GLY A N 1
ATOM 1254 C CA . GLY A 1 155 ? 19.014 -2.565 -9.302 1.00 94.88 155 GLY A CA 1
ATOM 1255 C C . GLY A 1 155 ? 18.351 -1.826 -8.144 1.00 94.88 155 GLY A C 1
ATOM 1256 O O . GLY A 1 155 ? 19.040 -1.219 -7.325 1.00 94.88 155 GLY A O 1
ATOM 1257 N N . TYR A 1 156 ? 17.027 -1.932 -8.016 1.00 94.19 156 TYR A N 1
ATOM 1258 C CA . TYR A 1 156 ? 16.308 -1.292 -6.919 1.00 94.19 156 TYR A CA 1
ATOM 1259 C C . TYR A 1 156 ? 16.622 -1.949 -5.565 1.00 94.19 156 TYR A C 1
ATOM 1261 O O . TYR A 1 156 ? 16.865 -1.249 -4.581 1.00 94.19 156 TYR A O 1
ATOM 1269 N N . ASP A 1 157 ? 16.701 -3.281 -5.505 1.00 91.94 157 ASP A N 1
ATOM 1270 C CA . ASP A 1 157 ? 17.104 -4.001 -4.291 1.00 91.94 157 ASP A CA 1
ATOM 1271 C C . ASP A 1 157 ? 18.529 -3.611 -3.859 1.00 91.94 157 ASP A C 1
ATOM 1273 O O . ASP A 1 157 ? 18.779 -3.395 -2.670 1.00 91.94 157 ASP A O 1
ATOM 1277 N N . ALA A 1 158 ? 19.462 -3.471 -4.809 1.00 93.25 158 ALA A N 1
ATOM 1278 C CA . ALA A 1 158 ? 20.817 -2.994 -4.534 1.00 93.25 158 ALA A CA 1
ATOM 1279 C C . ALA A 1 158 ? 20.823 -1.547 -4.009 1.00 93.25 158 ALA A C 1
ATOM 1281 O O . ALA A 1 158 ? 21.505 -1.256 -3.024 1.00 93.25 158 ALA A O 1
ATOM 1282 N N . LEU A 1 159 ? 20.012 -0.665 -4.602 1.00 92.44 159 LEU A N 1
ATOM 1283 C CA . LEU A 1 159 ? 19.842 0.714 -4.147 1.00 92.44 159 LEU A CA 1
ATOM 1284 C C . LEU A 1 159 ? 19.309 0.773 -2.708 1.00 92.44 159 LEU A C 1
ATOM 1286 O O . LEU A 1 159 ? 19.880 1.476 -1.874 1.00 92.44 159 LEU A O 1
ATOM 1290 N N . ILE A 1 160 ? 18.259 0.011 -2.382 1.00 90.06 160 ILE A N 1
ATOM 1291 C CA . ILE A 1 160 ? 17.724 -0.058 -1.012 1.00 90.06 160 ILE A CA 1
ATOM 1292 C C . ILE A 1 160 ? 18.799 -0.559 -0.046 1.00 90.06 160 ILE A C 1
ATOM 1294 O O . ILE A 1 160 ? 18.974 0.029 1.023 1.00 90.06 160 ILE A O 1
ATOM 1298 N N . LYS A 1 161 ? 19.526 -1.629 -0.398 1.00 90.19 161 LYS A N 1
ATOM 1299 C CA . LYS A 1 161 ? 20.601 -2.178 0.446 1.00 90.19 161 LYS A CA 1
ATOM 1300 C C . LYS A 1 161 ? 21.681 -1.135 0.724 1.00 90.19 161 LYS A C 1
ATOM 1302 O O . LYS A 1 161 ? 22.062 -0.967 1.879 1.00 90.19 161 LYS A O 1
ATOM 1307 N N . TYR A 1 162 ? 22.108 -0.399 -0.300 1.00 91.81 162 TYR A N 1
ATOM 1308 C CA . TYR A 1 162 ? 23.084 0.682 -0.167 1.00 91.81 162 TYR A CA 1
ATOM 1309 C C . TYR A 1 162 ? 22.582 1.815 0.738 1.00 91.81 162 TYR A C 1
ATOM 1311 O O . TYR A 1 162 ? 23.286 2.270 1.639 1.00 91.81 162 TYR A O 1
ATOM 1319 N N . ILE A 1 163 ? 21.339 2.259 0.546 1.00 89.94 163 ILE A N 1
ATOM 1320 C CA . ILE A 1 163 ? 20.752 3.311 1.382 1.00 89.94 163 ILE A CA 1
ATOM 1321 C C . ILE A 1 163 ? 20.678 2.854 2.846 1.00 89.94 163 ILE A C 1
ATOM 1323 O O . ILE A 1 163 ? 21.027 3.618 3.750 1.00 89.94 163 ILE A O 1
ATOM 1327 N N . ARG A 1 164 ? 20.260 1.605 3.088 1.00 87.44 164 ARG A N 1
ATOM 1328 C CA . ARG A 1 164 ? 20.163 1.037 4.438 1.00 87.44 164 ARG A CA 1
ATOM 1329 C C . ARG A 1 164 ? 21.524 0.911 5.112 1.00 87.44 164 ARG A C 1
ATOM 1331 O O . ARG A 1 164 ? 21.627 1.243 6.289 1.00 87.44 164 ARG A O 1
ATOM 1338 N N . SER A 1 165 ? 22.563 0.494 4.386 1.00 88.56 165 SER A N 1
ATOM 1339 C CA . SER A 1 165 ? 23.912 0.364 4.949 1.00 88.56 165 SER A CA 1
ATOM 1340 C C . SER A 1 165 ? 24.518 1.714 5.337 1.00 88.56 165 SER A C 1
ATOM 1342 O O . SER A 1 165 ? 25.257 1.788 6.311 1.00 88.56 165 SER A O 1
ATOM 1344 N N . LYS A 1 166 ? 24.182 2.794 4.618 1.00 88.31 166 LYS A N 1
ATOM 1345 C CA . LYS A 1 166 ? 24.632 4.155 4.953 1.00 88.31 166 LYS A CA 1
ATOM 1346 C C . LYS A 1 166 ? 23.881 4.776 6.130 1.00 88.31 166 LYS A C 1
ATOM 1348 O O . LYS A 1 166 ? 24.467 5.572 6.853 1.00 88.31 166 LYS A O 1
ATOM 1353 N N . LYS A 1 167 ? 22.599 4.447 6.307 1.00 80.75 167 LYS A N 1
ATOM 1354 C CA . LYS A 1 167 ? 21.735 5.050 7.339 1.00 80.75 167 LYS A CA 1
ATOM 1355 C C . LYS A 1 167 ? 21.547 4.192 8.593 1.00 80.75 167 LYS A C 1
ATOM 1357 O O . LYS A 1 167 ? 20.842 4.617 9.499 1.00 80.75 167 LYS A O 1
ATOM 1362 N N . GLY A 1 168 ? 22.122 2.989 8.639 1.00 77.62 168 GLY A N 1
ATOM 1363 C CA . GLY A 1 168 ? 21.915 2.042 9.740 1.00 77.62 168 GLY A CA 1
ATOM 1364 C C . GLY A 1 168 ? 20.488 1.479 9.818 1.00 77.62 168 GLY A C 1
ATOM 1365 O O . GLY A 1 168 ? 20.101 0.938 10.847 1.00 77.62 168 GLY A O 1
ATOM 1366 N N . GLY A 1 169 ? 19.683 1.608 8.755 1.00 79.00 169 GLY A N 1
ATOM 1367 C CA . GLY A 1 169 ? 18.271 1.220 8.769 1.00 79.00 169 GLY A CA 1
ATOM 1368 C C . GLY A 1 169 ? 17.469 1.724 7.568 1.00 79.00 169 GLY A C 1
ATOM 1369 O O . GLY A 1 169 ? 18.000 2.373 6.665 1.00 79.00 169 GLY A O 1
ATOM 1370 N N . THR A 1 170 ? 16.174 1.399 7.533 1.00 77.56 170 THR A N 1
ATOM 1371 C CA . THR A 1 170 ? 15.248 1.914 6.510 1.00 77.56 170 THR A CA 1
ATOM 1372 C C . THR A 1 170 ? 15.061 3.425 6.699 1.00 77.56 170 THR A C 1
ATOM 1374 O O . THR A 1 170 ? 14.796 3.859 7.821 1.00 77.56 170 THR A O 1
ATOM 1377 N N . PRO A 1 171 ? 15.198 4.251 5.644 1.00 78.69 171 PRO A N 1
ATOM 1378 C CA . PRO A 1 171 ? 14.957 5.686 5.752 1.00 78.69 171 PRO A CA 1
ATOM 1379 C C . PRO A 1 171 ? 13.518 5.970 6.175 1.00 78.69 171 PRO A C 1
ATOM 1381 O O . PRO A 1 171 ? 12.601 5.378 5.615 1.00 78.69 171 PRO A O 1
ATOM 1384 N N . ARG A 1 172 ? 13.323 6.930 7.082 1.00 83.50 172 ARG A N 1
ATOM 1385 C CA . ARG A 1 172 ? 11.993 7.455 7.406 1.00 83.50 172 ARG A CA 1
ATOM 1386 C C . ARG A 1 172 ? 11.545 8.403 6.296 1.00 83.50 172 ARG A C 1
ATOM 1388 O O . ARG A 1 172 ? 12.012 9.537 6.225 1.00 83.50 172 ARG A O 1
ATOM 1395 N N . LEU A 1 173 ? 10.736 7.885 5.374 1.00 78.50 173 LEU A N 1
ATOM 1396 C CA . LEU A 1 173 ? 10.126 8.640 4.270 1.00 78.50 173 LEU A CA 1
ATOM 1397 C C . LEU A 1 173 ? 8.652 8.977 4.541 1.00 78.50 173 LEU A C 1
ATOM 1399 O O . LEU A 1 173 ? 8.090 9.831 3.858 1.00 78.50 173 LEU A O 1
ATOM 1403 N N . GLY A 1 174 ? 8.048 8.288 5.511 1.00 67.75 174 GLY A N 1
ATOM 1404 C CA . GLY A 1 174 ? 6.701 8.514 6.025 1.00 67.75 174 GLY A CA 1
ATOM 1405 C C . GLY A 1 174 ? 6.688 8.966 7.478 1.00 67.75 174 GLY A C 1
ATOM 1406 O O . GLY A 1 174 ? 7.701 9.464 7.974 1.00 67.75 174 GLY A O 1
ATOM 1407 N N . ILE A 1 175 ? 5.512 8.831 8.094 1.00 56.59 175 ILE A N 1
ATOM 1408 C CA . ILE A 1 175 ? 5.258 9.179 9.499 1.00 56.59 175 ILE A CA 1
ATOM 1409 C C . ILE A 1 175 ? 6.021 8.204 10.403 1.00 56.59 175 ILE A C 1
ATOM 1411 O O . ILE A 1 175 ? 6.050 6.998 10.071 1.00 56.59 175 ILE A O 1
#

Organism: Salmonella muenchen (NCBI:txid596)

Radius of gyration: 17.36 Å; chains: 1; bounding box: 42×35×46 Å

pLDDT: mean 87.12, std 11.72, range [51.84, 97.75]

Foldseek 3Di:
DDPVVQLVVQDDCPLPLAPDVVVLSVLLRVLVDPDDDDPDDPDDDDPPDWDPACPDPSRPPQDDTRDDDLSVLLRHVVSVLVSQVCSCVVSVPPCSNVQVLQVCLLVVQVSCQRVLPPDPVVLVVSLVSNVVVVSVVHPSNVVNSVCCNVLHNVRVVVVQVVVCVVVVHGDCSGD